Protein AF-A0A7J4G2F5-F1 (afdb_monomer_lite)

Structure (mmCIF, N/CA/C/O backbone):
data_AF-A0A7J4G2F5-F1
#
_entry.id   AF-A0A7J4G2F5-F1
#
loop_
_atom_site.group_PDB
_atom_site.id
_atom_site.type_symbol
_atom_site.label_atom_id
_atom_site.label_alt_id
_atom_site.label_comp_id
_atom_site.label_asym_id
_atom_site.label_entity_id
_atom_site.label_seq_id
_atom_site.pdbx_PDB_ins_code
_atom_site.Cartn_x
_atom_site.Cartn_y
_atom_site.Cartn_z
_atom_site.occupancy
_atom_site.B_iso_or_equiv
_atom_site.auth_seq_id
_atom_site.auth_comp_id
_atom_site.auth_asym_id
_atom_site.auth_atom_id
_atom_site.pdbx_PDB_model_num
ATOM 1 N N . MET A 1 1 ? 17.574 -10.421 -27.255 1.00 49.78 1 MET A N 1
ATOM 2 C CA . MET A 1 1 ? 17.612 -9.702 -25.955 1.00 49.78 1 MET A CA 1
ATOM 3 C C . MET A 1 1 ? 16.278 -9.603 -25.196 1.00 49.78 1 MET A C 1
ATOM 5 O O . MET A 1 1 ? 16.343 -9.458 -23.988 1.00 49.78 1 MET A O 1
ATOM 9 N N . ARG A 1 2 ? 15.084 -9.710 -25.810 1.00 53.75 2 ARG A N 1
ATOM 10 C CA . ARG A 1 2 ? 13.792 -9.455 -25.118 1.00 53.75 2 ARG A CA 1
ATOM 11 C C . ARG A 1 2 ? 13.276 -10.542 -24.148 1.00 53.75 2 ARG A C 1
ATOM 13 O O . ARG A 1 2 ? 12.425 -10.235 -23.326 1.00 53.75 2 ARG A O 1
ATOM 20 N N . LYS A 1 3 ? 13.765 -11.791 -24.206 1.00 49.97 3 LYS A N 1
ATOM 21 C CA . LYS A 1 3 ? 13.228 -12.896 -23.375 1.00 49.97 3 LYS A CA 1
ATOM 22 C C . LYS A 1 3 ? 13.707 -12.892 -21.909 1.00 49.97 3 LYS A C 1
ATOM 24 O O . LYS A 1 3 ? 12.935 -13.267 -21.039 1.00 49.97 3 LYS A O 1
ATOM 29 N N . LYS A 1 4 ? 14.911 -12.376 -21.618 1.00 53.66 4 LYS A N 1
ATOM 30 C CA . LYS A 1 4 ? 15.496 -12.361 -20.255 1.00 53.66 4 LYS A CA 1
ATOM 31 C C . LYS A 1 4 ? 14.815 -11.390 -19.277 1.00 53.66 4 LYS A C 1
ATOM 33 O O . LYS A 1 4 ? 15.004 -11.492 -18.073 1.00 53.66 4 LYS A O 1
ATOM 38 N N . SER A 1 5 ? 14.041 -10.427 -19.775 1.00 62.62 5 SER A N 1
ATOM 39 C CA . SER A 1 5 ? 13.499 -9.333 -18.961 1.00 62.62 5 SER A CA 1
ATOM 40 C C . SER A 1 5 ? 12.336 -9.773 -18.066 1.00 62.62 5 SER A C 1
ATOM 42 O O . SER A 1 5 ? 12.246 -9.340 -16.926 1.00 62.62 5 SER A O 1
ATOM 44 N N . ILE A 1 6 ? 11.462 -10.658 -18.554 1.00 70.75 6 ILE A N 1
ATOM 45 C CA . ILE A 1 6 ? 10.241 -11.075 -17.840 1.00 70.75 6 ILE A CA 1
ATOM 46 C C . ILE A 1 6 ? 10.523 -12.202 -16.834 1.00 70.75 6 ILE A C 1
ATOM 48 O O . ILE A 1 6 ? 9.782 -12.360 -15.867 1.00 70.75 6 ILE A O 1
ATOM 52 N N . GLU A 1 7 ? 11.626 -12.941 -16.996 1.00 79.38 7 GLU A N 1
ATOM 53 C CA . GLU A 1 7 ? 12.034 -14.020 -16.080 1.00 79.38 7 GLU A CA 1
ATOM 54 C C . GLU A 1 7 ? 12.129 -13.553 -14.623 1.00 79.38 7 GLU A C 1
ATOM 56 O O . GLU A 1 7 ? 11.828 -14.317 -13.708 1.00 79.38 7 GLU A O 1
ATOM 61 N N . ILE A 1 8 ? 12.472 -12.280 -14.389 1.00 83.06 8 ILE A N 1
ATOM 62 C CA . ILE A 1 8 ? 12.526 -11.721 -13.036 1.00 83.06 8 ILE A CA 1
ATOM 63 C C . ILE A 1 8 ? 11.162 -11.734 -12.335 1.00 83.06 8 ILE A C 1
ATOM 65 O O . ILE A 1 8 ? 11.113 -11.899 -11.116 1.00 83.06 8 ILE A O 1
ATOM 69 N N . LEU A 1 9 ? 10.061 -11.614 -13.089 1.00 80.75 9 LEU A N 1
ATOM 70 C CA . LEU A 1 9 ? 8.714 -11.694 -12.534 1.00 80.75 9 LEU A CA 1
ATOM 71 C C . LEU A 1 9 ? 8.436 -13.101 -12.015 1.00 80.75 9 LEU A C 1
ATOM 73 O O . LEU A 1 9 ? 7.860 -13.230 -10.951 1.00 80.75 9 LEU A O 1
ATOM 77 N N . TYR A 1 10 ? 8.921 -14.148 -12.677 1.00 81.44 10 TYR A N 1
ATOM 78 C CA . TYR A 1 10 ? 8.700 -15.535 -12.249 1.00 81.44 10 TYR A CA 1
ATOM 79 C C . TYR A 1 10 ? 9.803 -16.082 -11.333 1.00 81.44 10 TYR A C 1
ATOM 81 O O . TYR A 1 10 ? 9.717 -17.214 -10.853 1.00 81.44 10 TYR A O 1
ATOM 89 N N . ASN A 1 11 ? 10.829 -15.280 -11.040 1.00 86.00 11 ASN A N 1
ATOM 90 C CA . ASN A 1 11 ? 11.913 -15.675 -10.156 1.00 86.00 11 ASN A CA 1
ATOM 91 C C . ASN A 1 11 ? 11.418 -15.790 -8.702 1.00 86.00 11 ASN A C 1
ATOM 93 O O . ASN A 1 11 ? 11.082 -14.793 -8.054 1.00 86.00 11 ASN A O 1
ATOM 97 N N . LYS A 1 12 ? 11.405 -17.022 -8.179 1.00 81.75 12 LYS A N 1
ATOM 98 C CA . LYS A 1 12 ? 10.971 -17.338 -6.808 1.00 81.75 12 LYS A CA 1
ATOM 99 C C . LYS A 1 12 ? 11.864 -16.720 -5.726 1.00 81.75 12 LYS A C 1
ATOM 101 O O . LYS A 1 12 ? 11.378 -16.480 -4.628 1.00 81.75 12 LYS A O 1
ATOM 106 N N . ASN A 1 13 ? 13.121 -16.403 -6.038 1.00 87.69 13 ASN A N 1
ATOM 107 C CA . ASN A 1 13 ? 14.059 -15.792 -5.090 1.00 87.69 13 ASN A CA 1
ATOM 108 C C . ASN A 1 13 ? 13.867 -14.273 -4.950 1.00 87.69 13 ASN A C 1
ATOM 110 O O . ASN A 1 13 ? 14.551 -13.646 -4.147 1.00 87.69 13 ASN A O 1
ATOM 114 N N . LYS A 1 14 ? 12.981 -13.663 -5.747 1.00 90.19 14 LYS A N 1
ATOM 115 C CA . LYS A 1 14 ? 12.690 -12.228 -5.695 1.00 90.19 14 LYS A CA 1
ATOM 116 C C . LYS A 1 14 ? 11.409 -11.963 -4.925 1.00 90.19 14 LYS A C 1
ATOM 118 O O . LYS A 1 14 ? 10.379 -12.574 -5.198 1.00 90.19 14 LYS A O 1
ATOM 123 N N . SER A 1 15 ? 11.444 -11.005 -4.011 1.00 93.88 15 SER A N 1
ATOM 124 C CA . SER A 1 15 ? 10.253 -10.523 -3.309 1.00 93.88 15 SER A CA 1
ATOM 125 C C . SER A 1 15 ? 9.307 -9.761 -4.246 1.00 93.88 15 SER A C 1
ATOM 127 O O . SER A 1 15 ? 9.719 -9.237 -5.283 1.00 93.88 15 SER A O 1
ATOM 129 N N . ASP 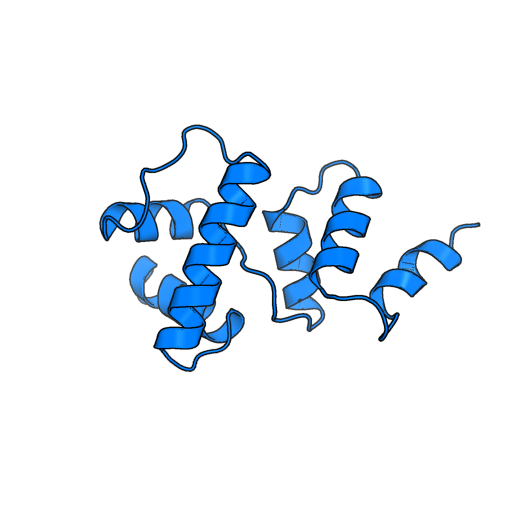A 1 16 ? 8.031 -9.652 -3.875 1.00 94.19 16 ASP A N 1
ATOM 130 C CA . ASP A 1 16 ? 7.042 -8.852 -4.619 1.00 94.19 16 ASP A CA 1
ATOM 131 C C . ASP A 1 16 ? 7.489 -7.384 -4.738 1.00 94.19 16 ASP A C 1
ATOM 133 O O . ASP A 1 16 ? 7.267 -6.735 -5.759 1.00 94.19 16 ASP A O 1
ATOM 137 N N . ILE A 1 17 ? 8.189 -6.881 -3.715 1.00 94.94 17 ILE A N 1
ATOM 138 C CA . ILE A 1 17 ? 8.773 -5.536 -3.693 1.00 94.94 17 ILE A CA 1
ATOM 139 C C . ILE A 1 17 ? 9.837 -5.403 -4.785 1.00 94.94 17 ILE A C 1
ATOM 141 O O . ILE A 1 17 ? 9.775 -4.469 -5.578 1.00 94.94 17 ILE A O 1
ATOM 145 N N . GLU A 1 18 ? 10.783 -6.341 -4.872 1.00 95.19 18 GLU A N 1
ATOM 146 C CA . GLU A 1 18 ? 11.821 -6.311 -5.912 1.00 95.19 18 GLU A CA 1
ATOM 147 C C . GLU A 1 18 ? 11.226 -6.403 -7.321 1.00 95.19 18 GLU A C 1
ATOM 149 O O . GLU A 1 18 ? 11.677 -5.696 -8.224 1.00 95.19 18 GLU A O 1
ATOM 154 N N . LYS A 1 19 ? 10.184 -7.223 -7.508 1.00 95.19 19 LYS A N 1
ATOM 155 C CA . LYS A 1 19 ? 9.455 -7.302 -8.782 1.00 95.19 19 LYS A CA 1
ATOM 156 C C . LYS A 1 19 ? 8.806 -5.960 -9.135 1.00 95.19 19 LYS A C 1
ATOM 158 O O . LYS A 1 19 ? 8.911 -5.520 -10.279 1.00 95.19 19 LYS A O 1
ATOM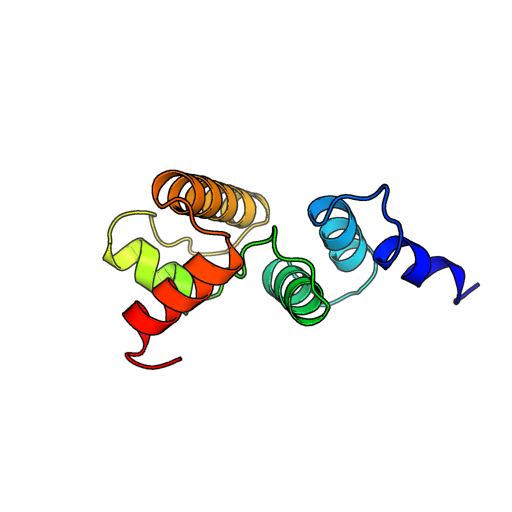 163 N N . ARG A 1 20 ? 8.194 -5.273 -8.160 1.00 96.19 20 ARG A N 1
ATOM 164 C CA . ARG A 1 20 ? 7.599 -3.940 -8.354 1.00 96.19 20 ARG A CA 1
ATOM 165 C C . ARG A 1 20 ? 8.643 -2.900 -8.741 1.00 96.19 20 ARG A C 1
ATOM 167 O O . ARG A 1 20 ? 8.439 -2.172 -9.708 1.00 96.19 20 ARG A O 1
ATOM 174 N N . GLU A 1 21 ? 9.758 -2.836 -8.015 1.00 96.00 21 GLU A N 1
ATOM 175 C CA . GLU A 1 21 ? 10.839 -1.891 -8.325 1.00 96.00 21 GLU A CA 1
ATOM 176 C C . GLU A 1 21 ? 11.404 -2.138 -9.729 1.00 96.00 21 GLU A C 1
ATOM 178 O O . GLU A 1 21 ? 11.703 -1.189 -10.455 1.00 96.00 21 GLU A O 1
ATOM 183 N N . TRP A 1 22 ? 11.501 -3.404 -10.149 1.00 95.25 22 TRP A N 1
ATOM 184 C CA . TRP A 1 22 ? 11.909 -3.731 -11.509 1.00 95.25 22 TRP A CA 1
ATOM 185 C C . TRP A 1 22 ? 10.914 -3.209 -12.554 1.00 95.25 22 TRP A C 1
ATOM 187 O O . TRP A 1 22 ? 11.350 -2.588 -13.524 1.00 95.25 22 TRP A O 1
ATOM 197 N N . ILE A 1 23 ? 9.604 -3.400 -12.353 1.00 94.56 23 ILE A N 1
ATOM 198 C CA . ILE A 1 23 ? 8.566 -2.890 -13.268 1.00 94.56 23 ILE A CA 1
ATOM 199 C C . ILE A 1 23 ? 8.692 -1.374 -13.430 1.00 94.56 23 ILE A C 1
ATOM 201 O O . ILE A 1 23 ? 8.820 -0.893 -14.553 1.00 94.56 23 ILE A O 1
ATOM 205 N N . ILE A 1 24 ? 8.731 -0.638 -12.317 1.00 95.19 24 ILE A N 1
ATOM 206 C CA . ILE A 1 24 ? 8.792 0.832 -12.313 1.00 95.19 24 ILE A CA 1
ATOM 207 C C . ILE A 1 24 ? 10.058 1.333 -13.018 1.00 95.19 24 ILE A C 1
ATOM 209 O O . ILE A 1 24 ? 10.022 2.313 -13.758 1.00 95.19 24 ILE A O 1
ATOM 213 N N . LYS A 1 25 ? 11.193 0.651 -12.818 1.00 94.75 25 LYS A N 1
ATOM 214 C CA . LYS A 1 25 ? 12.466 1.032 -13.438 1.00 94.75 25 LYS A CA 1
ATOM 215 C C . LYS A 1 25 ? 12.498 0.778 -14.950 1.00 94.75 25 LYS A C 1
ATOM 217 O O . LYS A 1 25 ? 13.181 1.509 -15.663 1.00 94.75 25 LYS A O 1
ATOM 222 N N . ASN A 1 26 ? 11.827 -0.268 -15.435 1.00 94.00 26 ASN A N 1
ATOM 223 C CA . ASN A 1 26 ? 11.987 -0.746 -16.814 1.00 94.00 26 ASN A CA 1
ATOM 224 C C . ASN A 1 26 ? 10.809 -0.405 -17.737 1.00 94.00 26 ASN A C 1
ATOM 226 O O . ASN A 1 26 ? 10.988 -0.400 -18.954 1.00 94.00 26 ASN A O 1
ATOM 230 N N . ILE A 1 27 ? 9.625 -0.116 -17.194 1.00 93.12 27 ILE A N 1
ATOM 231 C CA . ILE A 1 27 ? 8.422 0.173 -17.978 1.00 93.12 27 ILE A CA 1
ATOM 232 C C . ILE A 1 27 ? 8.017 1.629 -17.746 1.00 93.12 27 ILE A C 1
ATOM 234 O O . ILE A 1 27 ? 7.451 1.989 -16.714 1.00 93.12 27 ILE A O 1
ATOM 238 N N . LYS A 1 28 ? 8.318 2.479 -18.734 1.00 91.19 28 LYS A N 1
ATOM 239 C CA . LYS A 1 28 ? 7.969 3.905 -18.698 1.00 91.19 28 LYS A CA 1
ATOM 240 C C . LYS A 1 28 ? 6.453 4.081 -18.577 1.00 91.19 28 LYS A C 1
ATOM 242 O O . LYS A 1 28 ? 5.696 3.396 -19.257 1.00 91.19 28 LYS A O 1
ATOM 247 N N . GLY A 1 29 ? 6.034 5.027 -17.739 1.00 90.94 29 GLY A N 1
ATOM 248 C CA . GLY A 1 29 ? 4.621 5.348 -17.517 1.00 90.94 29 GLY A CA 1
ATOM 249 C C . GLY A 1 29 ? 3.929 4.523 -16.426 1.00 90.94 29 GLY A C 1
ATOM 250 O O . GLY A 1 29 ? 2.793 4.840 -16.094 1.00 90.94 29 GLY A O 1
ATOM 251 N N . LEU A 1 30 ? 4.589 3.520 -15.829 1.00 93.38 30 LEU A N 1
ATOM 252 C CA . LEU A 1 30 ? 4.045 2.791 -14.677 1.00 93.38 30 LEU A CA 1
ATOM 253 C C . LEU A 1 30 ? 4.590 3.340 -13.357 1.00 93.38 30 LEU A C 1
ATOM 255 O O . LEU A 1 30 ? 5.799 3.350 -13.119 1.00 93.38 30 LEU A O 1
ATOM 259 N N . GLY A 1 31 ? 3.680 3.765 -12.482 1.00 95.38 31 GLY A N 1
ATOM 260 C CA . GLY A 1 31 ? 3.980 4.153 -11.112 1.00 95.38 31 GLY A CA 1
ATOM 261 C C . GLY A 1 31 ? 3.828 2.994 -10.127 1.00 95.38 31 GLY A C 1
ATOM 262 O O . GLY A 1 31 ? 3.613 1.834 -10.488 1.00 95.38 31 GLY A O 1
ATOM 263 N N . TYR A 1 32 ? 3.925 3.319 -8.837 1.00 96.69 32 TYR A N 1
ATOM 264 C CA . TYR A 1 32 ? 3.772 2.339 -7.760 1.00 96.69 32 TYR A CA 1
ATOM 265 C C . TYR A 1 32 ? 2.390 1.692 -7.735 1.00 96.69 32 TYR A C 1
ATOM 267 O O . TYR A 1 32 ? 2.305 0.483 -7.513 1.00 96.69 32 TYR A O 1
ATOM 275 N N . LYS A 1 33 ? 1.327 2.465 -7.985 1.00 95.75 33 LYS A N 1
ATOM 276 C CA . LYS A 1 33 ? -0.049 1.960 -8.006 1.00 95.75 33 LYS A CA 1
ATOM 277 C C . LYS A 1 33 ? -0.225 0.941 -9.122 1.00 95.75 33 LYS A C 1
ATOM 279 O O . LYS A 1 33 ? -0.631 -0.187 -8.865 1.00 95.75 33 LYS A O 1
ATOM 284 N N . GLU A 1 34 ? 0.133 1.317 -10.347 1.00 96.50 34 GLU A N 1
ATOM 285 C CA . GLU A 1 34 ? -0.061 0.492 -11.537 1.00 96.50 34 GLU A CA 1
ATOM 286 C C . GLU A 1 34 ? 0.801 -0.774 -11.474 1.00 96.50 34 GLU A C 1
ATOM 288 O O . GLU A 1 34 ? 0.308 -1.865 -11.751 1.00 96.50 34 GLU A O 1
ATOM 293 N N . ALA A 1 35 ? 2.056 -0.659 -11.025 1.00 96.38 35 ALA A N 1
ATOM 294 C CA . ALA A 1 35 ? 2.936 -1.810 -10.847 1.00 96.38 35 ALA A CA 1
ATOM 295 C C . ALA A 1 35 ? 2.438 -2.765 -9.746 1.00 96.38 35 ALA A C 1
ATOM 297 O O . ALA A 1 35 ? 2.469 -3.982 -9.931 1.00 96.38 35 ALA A O 1
ATOM 298 N N . SER A 1 36 ? 1.949 -2.234 -8.618 1.00 95.75 36 SER A N 1
ATOM 299 C CA . SER A 1 36 ? 1.366 -3.054 -7.543 1.00 95.75 36 SER A CA 1
ATOM 300 C C . SER A 1 36 ? 0.080 -3.737 -8.003 1.00 95.75 36 SER A C 1
ATOM 302 O O . SER A 1 36 ? -0.104 -4.925 -7.751 1.00 95.75 36 SER A O 1
ATOM 304 N N . HIS A 1 37 ? -0.778 -3.011 -8.723 1.00 94.31 37 HIS A N 1
ATOM 305 C CA . HIS A 1 37 ? -2.033 -3.535 -9.249 1.00 94.31 37 HIS A CA 1
ATOM 306 C C . HIS A 1 37 ? -1.793 -4.655 -10.266 1.00 94.31 37 HIS A C 1
ATOM 308 O O . HIS A 1 37 ? -2.379 -5.730 -10.148 1.00 94.31 37 HIS A O 1
ATOM 314 N N . PHE A 1 38 ? -0.866 -4.453 -11.205 1.00 94.50 38 PHE A N 1
ATOM 315 C CA . PHE A 1 38 ? -0.461 -5.485 -12.156 1.00 94.50 38 PHE A CA 1
ATOM 316 C C . PHE A 1 38 ? 0.025 -6.754 -11.445 1.00 94.50 38 PHE A C 1
ATOM 318 O O . PHE A 1 38 ? -0.464 -7.847 -11.727 1.00 94.50 38 PHE A O 1
ATOM 325 N N . LEU A 1 39 ? 0.943 -6.609 -10.482 1.00 93.56 39 LEU A N 1
ATOM 326 C CA . LEU A 1 39 ? 1.479 -7.735 -9.717 1.00 93.56 39 LEU A CA 1
ATOM 327 C C . LEU A 1 39 ? 0.385 -8.471 -8.930 1.00 93.56 39 LEU A C 1
ATOM 329 O O . LEU A 1 39 ? 0.378 -9.703 -8.914 1.00 93.56 39 LEU A O 1
ATOM 333 N N . ARG A 1 40 ? -0.579 -7.746 -8.346 1.00 90.75 40 ARG A N 1
ATOM 334 C CA . ARG A 1 40 ? -1.738 -8.343 -7.666 1.00 90.75 40 ARG A CA 1
ATOM 335 C C . ARG A 1 40 ? -2.554 -9.202 -8.620 1.00 90.75 40 ARG A C 1
ATOM 337 O O . ARG A 1 40 ? -2.868 -10.341 -8.279 1.00 90.75 40 ARG A O 1
ATOM 344 N N . ASN A 1 41 ? -2.848 -8.688 -9.812 1.00 90.62 41 ASN A N 1
ATOM 345 C CA . ASN A 1 41 ? -3.690 -9.372 -10.797 1.00 90.62 41 ASN A CA 1
ATOM 346 C C . ASN A 1 41 ? -3.056 -10.669 -11.322 1.00 90.62 41 ASN A C 1
ATOM 348 O O . ASN A 1 41 ? -3.782 -11.587 -11.688 1.00 90.62 41 ASN A O 1
ATOM 352 N N . ILE A 1 42 ? -1.725 -10.788 -11.283 1.00 91.00 42 ILE A N 1
ATOM 353 C CA . ILE A 1 42 ? -1.007 -12.025 -11.637 1.00 91.00 42 ILE A CA 1
ATOM 354 C C . ILE A 1 42 ? -0.614 -12.888 -10.422 1.00 91.00 42 ILE A C 1
ATOM 356 O O . ILE A 1 42 ? 0.126 -13.857 -10.571 1.00 91.00 42 ILE A O 1
ATOM 360 N N . GLY A 1 43 ? -1.109 -12.567 -9.219 1.00 88.12 43 GLY A N 1
ATOM 361 C CA . GLY A 1 43 ? -1.039 -13.445 -8.043 1.00 88.12 43 GLY A CA 1
ATOM 362 C C . GLY A 1 43 ? -0.101 -13.018 -6.906 1.00 88.12 43 GLY A C 1
ATOM 363 O O . GLY A 1 43 ? -0.045 -13.718 -5.893 1.00 88.12 43 GLY A O 1
ATOM 364 N N . TYR A 1 44 ? 0.593 -11.880 -7.002 1.00 90.50 44 TYR A N 1
ATOM 365 C CA . TYR A 1 44 ? 1.467 -11.363 -5.936 1.00 90.50 44 TYR A CA 1
ATOM 366 C C . TYR A 1 44 ? 0.683 -10.494 -4.944 1.00 90.50 44 TYR A C 1
ATOM 368 O O . TYR A 1 44 ? 0.243 -9.395 -5.269 1.00 90.50 44 TYR A O 1
ATOM 376 N N . LYS A 1 45 ? 0.487 -10.982 -3.715 1.00 87.75 45 LYS A N 1
ATOM 377 C CA . LYS A 1 45 ? -0.491 -10.416 -2.759 1.00 87.75 45 LYS A CA 1
ATOM 378 C C . LYS A 1 45 ? 0.120 -9.565 -1.637 1.00 87.75 45 LYS A C 1
ATOM 380 O O . LYS A 1 45 ? -0.615 -9.144 -0.745 1.00 87.75 45 LYS A O 1
ATOM 385 N N . ASN A 1 46 ? 1.434 -9.316 -1.648 1.00 89.94 46 ASN A N 1
ATOM 386 C CA . ASN A 1 46 ? 2.130 -8.613 -0.555 1.00 89.94 46 ASN A CA 1
ATOM 387 C C . ASN A 1 46 ? 2.340 -7.107 -0.797 1.00 89.94 46 ASN A C 1
ATOM 389 O O . ASN A 1 46 ? 3.132 -6.470 -0.094 1.00 89.94 46 ASN A O 1
ATOM 393 N N . LEU A 1 47 ? 1.649 -6.536 -1.783 1.00 94.25 47 LEU A N 1
ATOM 394 C CA . LEU A 1 47 ? 1.734 -5.126 -2.164 1.00 94.25 47 LEU A CA 1
ATOM 395 C C . LEU A 1 47 ? 0.379 -4.451 -1.962 1.00 94.25 47 LEU A C 1
ATOM 397 O O . LEU A 1 47 ? -0.654 -5.056 -2.241 1.00 94.25 47 LEU A O 1
ATOM 401 N N . ALA A 1 48 ? 0.391 -3.210 -1.481 1.00 94.88 48 ALA A N 1
ATOM 402 C CA . ALA A 1 48 ? -0.815 -2.397 -1.395 1.00 94.88 48 ALA A CA 1
ATOM 403 C C . ALA A 1 48 ? -1.059 -1.680 -2.728 1.00 94.88 48 ALA A C 1
ATOM 405 O O . ALA A 1 48 ? -0.111 -1.204 -3.365 1.00 94.88 48 ALA A O 1
ATOM 406 N N . ILE A 1 49 ? -2.326 -1.564 -3.119 1.00 94.50 49 ILE A N 1
ATOM 407 C CA . ILE A 1 49 ? -2.766 -0.723 -4.231 1.00 94.50 49 ILE A CA 1
ATOM 408 C C . ILE A 1 49 ? -3.312 0.557 -3.599 1.00 94.50 49 ILE A C 1
ATOM 410 O O . ILE A 1 49 ? -4.323 0.527 -2.914 1.00 94.50 49 ILE A O 1
ATOM 414 N N . ILE A 1 50 ? -2.590 1.666 -3.749 1.00 95.75 50 ILE A N 1
ATOM 415 C CA . ILE A 1 50 ? -2.953 2.939 -3.115 1.00 95.75 50 ILE A CA 1
ATOM 416 C C . ILE A 1 50 ? -3.387 3.898 -4.217 1.00 95.75 50 ILE A C 1
ATOM 418 O O . ILE A 1 50 ? -2.550 4.441 -4.944 1.00 95.75 50 ILE A O 1
ATOM 422 N N . ASP A 1 51 ? -4.695 4.062 -4.361 1.00 93.25 51 ASP A N 1
ATOM 423 C CA . ASP A 1 51 ? -5.335 5.008 -5.269 1.00 93.25 51 ASP A CA 1
ATOM 424 C C . ASP A 1 51 ? -5.981 6.171 -4.495 1.00 93.25 51 ASP A C 1
ATOM 426 O O . ASP A 1 51 ? -5.778 6.322 -3.289 1.00 93.25 51 ASP A O 1
ATOM 430 N N . PHE A 1 52 ? -6.725 7.036 -5.188 1.00 91.56 52 PHE A N 1
ATOM 431 C CA . PHE A 1 52 ? -7.346 8.193 -4.544 1.00 91.56 52 PHE A CA 1
ATOM 432 C C . PHE A 1 52 ? -8.459 7.803 -3.561 1.00 91.56 52 PHE A C 1
ATOM 434 O O . PHE A 1 52 ? -8.574 8.460 -2.533 1.00 91.56 52 PHE A O 1
ATOM 441 N N . HIS A 1 53 ? -9.198 6.719 -3.819 1.00 91.75 53 HIS A N 1
ATOM 442 C CA . HIS A 1 53 ? -10.233 6.196 -2.925 1.00 91.75 53 HIS A CA 1
ATOM 443 C C . HIS A 1 53 ? -9.639 5.718 -1.602 1.00 91.75 53 HIS A C 1
ATOM 445 O O . HIS A 1 53 ? -10.089 6.121 -0.533 1.00 91.75 53 HIS A O 1
ATOM 451 N N . ILE A 1 54 ? -8.559 4.933 -1.657 1.00 94.00 54 ILE A N 1
ATOM 452 C CA . ILE A 1 54 ? -7.845 4.498 -0.453 1.00 94.00 54 ILE A CA 1
ATOM 453 C C . ILE A 1 54 ? -7.275 5.703 0.301 1.00 94.00 54 ILE A C 1
ATOM 455 O O . ILE A 1 54 ? -7.359 5.751 1.527 1.00 94.00 54 ILE A O 1
ATOM 459 N N . LEU A 1 55 ? -6.717 6.699 -0.396 1.00 95.19 55 LEU A N 1
ATOM 460 C CA . LEU A 1 55 ? -6.230 7.919 0.256 1.00 95.19 55 LEU A CA 1
ATOM 461 C C . LEU A 1 55 ? -7.357 8.699 0.944 1.00 95.19 55 LEU A C 1
ATOM 463 O O . LEU A 1 55 ? -7.170 9.152 2.074 1.00 95.19 55 LEU A O 1
ATOM 467 N N . ASP A 1 56 ? -8.507 8.844 0.286 1.00 94.06 56 ASP A N 1
ATOM 468 C CA . ASP A 1 56 ? -9.676 9.528 0.836 1.00 94.06 56 ASP A CA 1
ATOM 469 C C . ASP A 1 56 ? -10.242 8.797 2.047 1.00 94.06 56 ASP A C 1
ATOM 471 O O . ASP A 1 56 ? -10.448 9.416 3.091 1.00 94.06 56 ASP A O 1
ATOM 475 N N . LEU A 1 57 ? -10.396 7.478 1.956 1.00 95.31 57 LEU A N 1
ATOM 476 C CA . LEU A 1 57 ? -10.844 6.639 3.058 1.00 95.31 57 LEU A CA 1
ATOM 477 C C . LEU A 1 57 ? -9.898 6.751 4.262 1.00 95.31 57 LEU A C 1
ATOM 479 O O . LEU A 1 57 ? -10.3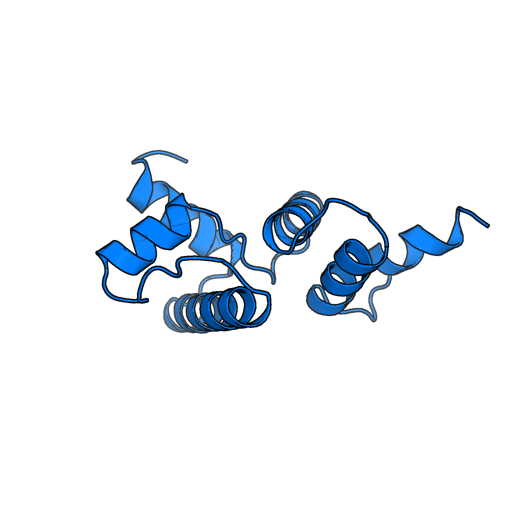31 7.048 5.374 1.00 95.31 57 LEU A O 1
ATOM 483 N N . LEU A 1 58 ? -8.590 6.569 4.058 1.00 95.81 58 LEU A N 1
ATOM 484 C CA . LEU A 1 58 ? -7.611 6.654 5.147 1.00 95.81 58 LEU A CA 1
ATOM 485 C C . LEU A 1 58 ? -7.574 8.053 5.780 1.00 95.81 58 LEU A C 1
ATOM 487 O O . LEU A 1 58 ? -7.416 8.161 6.997 1.00 95.81 58 LEU A O 1
ATOM 491 N N . SER A 1 59 ? -7.735 9.112 4.982 1.00 95.94 59 SER A N 1
ATOM 492 C CA . SER A 1 59 ? -7.815 10.483 5.491 1.00 95.94 59 SER A CA 1
ATOM 493 C C . SER A 1 59 ? -9.106 10.730 6.274 1.00 95.94 59 SER A C 1
ATOM 495 O O . SER A 1 59 ? -9.059 11.393 7.306 1.00 95.94 59 SER A O 1
ATOM 497 N N . ARG A 1 60 ? -10.243 10.185 5.821 1.00 95.69 60 ARG A N 1
ATOM 498 C CA . ARG A 1 60 ? -11.561 10.302 6.471 1.00 95.69 60 ARG A CA 1
ATOM 499 C C . ARG A 1 60 ? -11.590 9.654 7.855 1.00 95.69 60 ARG A C 1
ATOM 501 O O . ARG A 1 60 ? -12.277 10.141 8.743 1.00 95.69 60 ARG A O 1
ATOM 508 N N . TYR A 1 61 ? -10.823 8.580 8.040 1.00 95.25 61 TYR A N 1
ATOM 509 C CA . TYR A 1 61 ? -10.625 7.916 9.334 1.00 95.25 61 TYR A CA 1
ATOM 510 C C . TYR A 1 61 ? -9.420 8.459 10.126 1.00 95.25 61 TYR A C 1
ATOM 512 O O . TYR A 1 61 ? -8.986 7.830 11.092 1.00 95.25 61 TYR A O 1
ATOM 520 N N . ASN A 1 62 ? -8.856 9.603 9.724 1.00 95.88 62 ASN A N 1
ATOM 521 C CA . ASN A 1 62 ? -7.726 10.271 10.377 1.00 95.88 62 ASN A CA 1
ATOM 522 C C . ASN A 1 62 ? -6.476 9.377 10.535 1.00 95.88 62 ASN A C 1
ATOM 524 O O . ASN A 1 62 ? -5.682 9.552 11.460 1.00 95.88 62 ASN A O 1
ATOM 528 N N . LEU A 1 63 ? -6.283 8.409 9.633 1.00 95.88 63 LEU A N 1
ATOM 529 C CA . LEU A 1 63 ? -5.125 7.509 9.649 1.00 95.88 63 LEU A CA 1
ATOM 530 C C . LEU A 1 63 ? -3.904 8.121 8.955 1.00 95.88 63 LEU A C 1
ATOM 532 O O . LEU A 1 63 ? -2.769 7.746 9.258 1.00 95.88 63 LEU A O 1
ATOM 536 N N . ILE A 1 64 ? -4.137 9.040 8.017 1.00 96.25 64 ILE A N 1
ATOM 537 C CA . ILE A 1 64 ? -3.110 9.806 7.308 1.00 96.25 64 ILE A CA 1
ATOM 538 C C . ILE A 1 64 ? -3.572 11.250 7.115 1.00 96.25 64 ILE A C 1
ATOM 540 O O . ILE A 1 64 ? -4.767 11.524 7.054 1.00 96.25 64 ILE A O 1
ATOM 544 N N . GLU A 1 65 ? -2.618 12.157 6.930 1.00 95.12 65 GLU A N 1
ATOM 545 C CA . GLU A 1 65 ? -2.876 13.439 6.277 1.00 95.12 65 GLU A CA 1
ATOM 546 C C . GLU A 1 65 ? -2.830 13.221 4.757 1.00 95.12 65 GLU A C 1
ATOM 548 O O . GLU A 1 65 ? -1.857 12.648 4.253 1.00 95.12 65 GLU A O 1
ATOM 553 N N . LYS A 1 66 ? -3.877 13.629 4.023 1.00 93.69 66 LYS A N 1
ATOM 554 C CA . LYS A 1 66 ? -3.962 13.395 2.574 1.00 93.69 66 LYS A CA 1
ATOM 555 C C . LYS A 1 66 ? -2.816 14.121 1.849 1.00 93.69 66 LYS A C 1
ATOM 557 O O . LYS A 1 66 ? -2.773 15.354 1.857 1.00 93.69 66 LYS A O 1
ATOM 562 N N . PRO A 1 67 ? -1.891 13.399 1.190 1.00 92.12 67 PRO A N 1
ATOM 563 C CA . PRO A 1 67 ? -0.764 14.037 0.528 1.00 92.12 67 PRO A CA 1
ATOM 564 C C . PRO A 1 67 ? -1.223 14.762 -0.743 1.00 92.12 67 PRO A C 1
ATOM 566 O O . PRO A 1 67 ? -2.010 14.227 -1.523 1.00 92.12 67 PRO A O 1
ATOM 569 N N . LYS A 1 68 ? -0.667 15.955 -1.004 1.00 90.50 68 LYS A N 1
ATOM 570 C CA . LYS A 1 68 ? -0.893 16.687 -2.269 1.00 90.50 68 LYS A CA 1
ATOM 571 C C . LYS A 1 68 ? -0.363 15.923 -3.486 1.00 90.50 68 LYS A C 1
ATOM 573 O O . LYS A 1 68 ? -0.946 15.990 -4.561 1.00 90.50 68 LYS A O 1
ATOM 578 N N . THR A 1 69 ? 0.748 15.206 -3.318 1.00 90.81 69 THR A N 1
ATOM 579 C CA . THR A 1 69 ? 1.349 14.345 -4.341 1.00 90.81 69 THR A CA 1
ATOM 580 C C . THR A 1 69 ? 1.807 13.029 -3.725 1.00 90.81 69 THR A C 1
ATOM 582 O O . THR A 1 69 ? 2.389 12.991 -2.639 1.00 90.81 69 THR A O 1
ATOM 585 N N . LEU A 1 70 ? 1.570 11.924 -4.431 1.00 93.62 70 LEU A N 1
ATOM 586 C CA . LEU A 1 70 ? 1.924 10.592 -3.947 1.00 93.62 70 LEU A CA 1
ATOM 587 C C . LEU A 1 70 ? 3.356 10.226 -4.363 1.00 93.62 70 LEU A C 1
ATOM 589 O O . LEU A 1 70 ? 3.587 9.485 -5.318 1.00 93.62 70 LEU A O 1
ATOM 593 N N . SER A 1 71 ? 4.338 10.787 -3.653 1.00 94.88 71 SER A N 1
ATOM 594 C CA . SER A 1 71 ? 5.753 10.446 -3.858 1.00 94.88 71 SER A CA 1
ATOM 595 C C . SER A 1 71 ? 6.045 8.981 -3.499 1.00 94.88 71 SER A C 1
ATOM 597 O O . SER A 1 71 ? 5.321 8.372 -2.711 1.00 94.88 71 SER A O 1
ATOM 599 N N . LYS A 1 72 ? 7.163 8.420 -3.990 1.00 95.00 72 LYS A N 1
ATOM 600 C CA . LYS A 1 72 ? 7.647 7.081 -3.582 1.00 95.00 72 LYS A CA 1
ATOM 601 C C . LYS A 1 72 ? 7.694 6.929 -2.057 1.00 95.00 72 LYS A C 1
ATOM 603 O O . LYS A 1 72 ? 7.287 5.900 -1.523 1.00 95.00 72 LYS A O 1
ATOM 608 N N . LYS A 1 73 ? 8.188 7.954 -1.357 1.00 95.62 73 LYS A N 1
ATOM 609 C CA . LYS A 1 73 ? 8.315 7.948 0.105 1.00 95.62 73 LYS A CA 1
ATOM 610 C C . LYS A 1 73 ? 6.946 7.862 0.781 1.00 95.62 73 LYS A C 1
ATOM 612 O O . LYS A 1 73 ? 6.764 7.010 1.648 1.00 95.62 73 LYS A O 1
ATOM 617 N N . GLU A 1 74 ? 5.989 8.686 0.355 1.00 96.50 74 GLU A N 1
ATOM 618 C CA . GLU A 1 74 ? 4.635 8.654 0.920 1.00 96.50 74 GLU A CA 1
ATOM 619 C C . GLU A 1 74 ? 3.899 7.360 0.561 1.00 96.50 74 GLU A C 1
ATOM 621 O O . GLU A 1 74 ? 3.297 6.753 1.443 1.00 96.50 74 GLU A O 1
ATOM 626 N N . TYR A 1 75 ? 4.038 6.853 -0.669 1.00 97.38 75 TYR A N 1
ATOM 627 C CA . TYR A 1 75 ? 3.461 5.563 -1.061 1.00 97.38 75 TYR A CA 1
ATOM 628 C C . TYR A 1 75 ? 3.935 4.436 -0.133 1.00 97.38 75 TYR A C 1
ATOM 630 O O . TYR A 1 75 ? 3.128 3.684 0.407 1.00 97.38 75 TYR A O 1
ATOM 638 N N . LEU A 1 76 ? 5.248 4.327 0.096 1.00 97.00 76 LEU A N 1
ATOM 639 C CA . LEU A 1 76 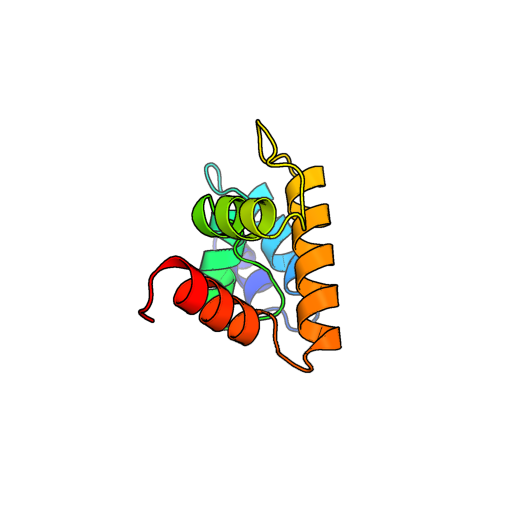? 5.816 3.279 0.949 1.00 97.00 76 LEU A CA 1
ATOM 640 C C . LEU A 1 76 ? 5.440 3.451 2.428 1.00 97.00 76 LEU A C 1
ATOM 642 O O . LEU A 1 76 ? 5.241 2.458 3.130 1.00 97.00 76 LEU A O 1
ATOM 646 N N . LYS A 1 77 ? 5.313 4.694 2.905 1.00 97.50 77 LYS A N 1
ATOM 647 C CA . LYS A 1 77 ? 4.843 5.000 4.262 1.00 97.50 77 LYS A CA 1
ATOM 648 C C . LYS A 1 77 ? 3.402 4.528 4.466 1.00 97.50 77 LYS A C 1
ATOM 650 O O . LYS A 1 77 ? 3.129 3.835 5.447 1.00 97.50 77 LYS A O 1
ATOM 655 N N . ILE A 1 78 ? 2.512 4.848 3.528 1.00 97.56 78 ILE A N 1
ATOM 656 C CA . ILE A 1 78 ? 1.101 4.443 3.567 1.00 97.56 78 ILE A CA 1
ATOM 657 C C . ILE A 1 78 ? 0.976 2.923 3.379 1.00 97.56 78 ILE A C 1
ATOM 659 O O . ILE A 1 78 ? 0.247 2.269 4.121 1.00 97.56 78 ILE A O 1
ATOM 663 N N . GLU A 1 79 ? 1.758 2.312 2.485 1.00 97.38 79 GLU A N 1
ATOM 664 C CA . GLU A 1 79 ? 1.793 0.851 2.342 1.00 97.38 79 GLU A CA 1
ATOM 665 C C . GLU A 1 79 ? 2.213 0.165 3.650 1.00 97.38 79 GLU A C 1
ATOM 667 O O . GLU A 1 79 ? 1.639 -0.852 4.040 1.00 97.38 79 GLU A O 1
ATOM 672 N N . ASN A 1 80 ? 3.202 0.711 4.360 1.00 97.31 80 ASN A N 1
ATOM 673 C CA . ASN A 1 80 ? 3.627 0.165 5.645 1.00 97.31 80 ASN A CA 1
ATOM 674 C C . ASN A 1 80 ? 2.537 0.305 6.722 1.00 97.31 80 ASN A C 1
ATOM 676 O O . ASN A 1 80 ? 2.364 -0.601 7.540 1.00 97.31 80 ASN A O 1
ATOM 680 N N . LEU A 1 81 ? 1.783 1.408 6.717 1.00 97.56 81 LEU A N 1
ATOM 681 C CA . LEU A 1 81 ? 0.605 1.577 7.570 1.00 97.56 81 LEU A CA 1
ATOM 682 C C . LEU A 1 81 ? -0.442 0.488 7.282 1.00 97.56 81 LEU A C 1
ATOM 684 O O . LEU A 1 81 ? -0.869 -0.203 8.207 1.00 97.56 81 LEU A O 1
ATOM 688 N N . LEU A 1 82 ? -0.774 0.262 6.009 1.00 96.94 82 LEU A N 1
ATOM 689 C CA . LEU A 1 82 ? -1.707 -0.788 5.589 1.00 96.94 82 LEU A CA 1
ATOM 690 C C . LEU A 1 82 ? -1.210 -2.192 5.968 1.00 96.94 82 LEU A C 1
ATOM 692 O O . LEU A 1 82 ? -1.982 -3.000 6.478 1.00 96.94 82 LEU A O 1
ATOM 696 N N . LYS A 1 83 ? 0.092 -2.480 5.825 1.00 95.81 83 LYS A N 1
ATOM 697 C CA . LYS A 1 83 ? 0.702 -3.746 6.285 1.00 95.81 83 LYS A CA 1
ATOM 698 C C . LYS A 1 83 ? 0.547 -3.948 7.792 1.00 95.81 83 LYS A C 1
ATOM 700 O O . LYS A 1 83 ? 0.252 -5.056 8.245 1.00 95.81 83 LYS A O 1
ATOM 705 N N . LYS A 1 84 ? 0.746 -2.893 8.589 1.00 96.69 84 LYS A N 1
ATOM 706 C CA . LYS A 1 84 ? 0.537 -2.941 10.044 1.00 96.69 84 LYS A CA 1
ATOM 707 C C . LYS A 1 84 ? -0.932 -3.197 10.382 1.00 96.69 84 LYS A C 1
ATOM 709 O O . LYS A 1 84 ? -1.195 -4.039 11.239 1.00 96.69 84 LYS A O 1
ATOM 714 N N . LEU A 1 85 ? -1.855 -2.531 9.689 1.00 95.94 85 LEU A N 1
ATOM 715 C CA . LEU A 1 85 ? -3.294 -2.719 9.867 1.00 95.94 85 LEU A CA 1
ATOM 716 C C . LEU A 1 85 ? -3.719 -4.153 9.521 1.00 95.94 85 LEU A C 1
ATOM 718 O O . LEU A 1 85 ? -4.339 -4.818 10.346 1.00 95.94 85 LEU A O 1
ATOM 722 N N . ALA A 1 86 ? -3.292 -4.667 8.365 1.00 95.19 86 ALA A N 1
ATOM 723 C CA . ALA A 1 86 ? -3.564 -6.035 7.929 1.00 95.19 86 ALA A CA 1
ATOM 724 C C . ALA A 1 86 ? -3.086 -7.062 8.968 1.00 95.19 86 ALA A C 1
ATOM 726 O O . ALA A 1 86 ? -3.845 -7.936 9.379 1.00 95.19 86 ALA A O 1
ATOM 727 N N . ARG A 1 87 ? -1.859 -6.899 9.482 1.00 95.50 87 ARG A N 1
ATOM 728 C CA . ARG A 1 87 ? -1.308 -7.766 10.532 1.00 95.50 87 ARG A CA 1
ATOM 729 C C . ARG A 1 87 ? -2.107 -7.699 11.836 1.00 95.50 87 ARG A C 1
ATOM 731 O O . ARG A 1 87 ? -2.364 -8.745 12.423 1.00 95.50 87 ARG A O 1
ATOM 738 N N . LYS A 1 88 ? -2.517 -6.504 12.276 1.00 96.44 88 LYS A N 1
ATOM 739 C CA . LYS A 1 88 ? -3.352 -6.328 13.479 1.00 96.44 88 LYS A CA 1
ATOM 740 C C . LYS A 1 88 ? -4.698 -7.048 13.336 1.00 96.44 88 LYS A C 1
ATOM 742 O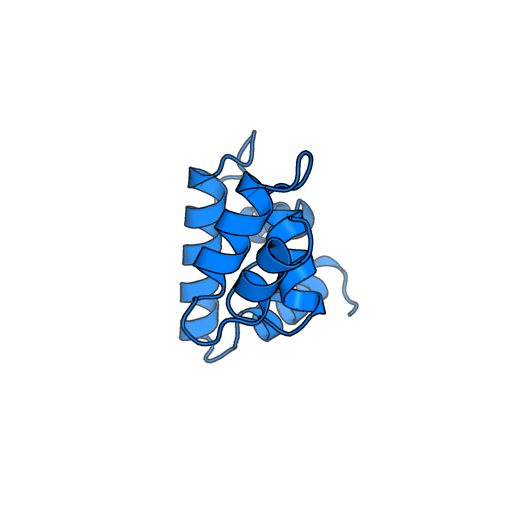 O . LYS A 1 88 ? -5.166 -7.652 14.293 1.00 96.44 88 LYS A O 1
ATOM 747 N N . LEU A 1 89 ? -5.274 -7.022 12.136 1.00 95.12 89 LEU A N 1
ATOM 748 C CA . LEU A 1 89 ? -6.547 -7.666 11.806 1.00 95.12 89 LEU A CA 1
ATOM 749 C C . LEU A 1 89 ? -6.406 -9.145 11.399 1.00 95.12 89 LEU A C 1
ATOM 751 O O . LEU A 1 89 ? -7.407 -9.787 11.100 1.00 95.12 89 LEU A O 1
ATOM 755 N N . LYS A 1 90 ? -5.182 -9.698 11.377 1.00 95.19 90 LYS A N 1
ATOM 756 C CA . LYS A 1 90 ? -4.878 -11.052 10.870 1.00 95.19 90 LYS A CA 1
ATOM 757 C C . LYS A 1 90 ? -5.386 -11.287 9.434 1.00 95.19 90 LYS A C 1
ATOM 759 O O . LYS A 1 90 ? -5.792 -12.390 9.073 1.00 95.19 90 LYS A O 1
ATOM 764 N N . LEU A 1 91 ? -5.336 -10.248 8.602 1.00 92.88 91 LEU A N 1
ATOM 765 C CA . LEU A 1 91 ? -5.706 -10.274 7.189 1.00 92.88 91 LEU A CA 1
ATOM 766 C C . LEU A 1 91 ? -4.461 -10.247 6.296 1.00 92.88 91 LEU A C 1
ATOM 768 O O . LEU A 1 91 ? -3.412 -9.723 6.669 1.00 92.88 91 LEU A O 1
ATOM 772 N N . SER A 1 92 ? -4.590 -10.770 5.076 1.00 89.94 92 SER A N 1
ATOM 773 C CA . SER A 1 92 ? -3.640 -10.439 4.012 1.00 89.94 92 SER A CA 1
ATOM 774 C C . SER A 1 92 ? -3.908 -9.022 3.501 1.00 89.94 92 SER A C 1
ATOM 776 O O . SER A 1 92 ? -5.032 -8.530 3.600 1.00 89.94 92 SER A O 1
ATOM 778 N N . LEU A 1 93 ? -2.903 -8.379 2.899 1.00 89.19 93 LEU A N 1
ATOM 779 C CA . LEU A 1 93 ? -3.078 -7.073 2.249 1.00 89.19 93 LEU A CA 1
ATOM 780 C C . LEU A 1 93 ? -4.193 -7.105 1.198 1.00 89.19 93 LEU A C 1
ATOM 782 O O . LEU A 1 93 ? -5.032 -6.218 1.183 1.00 89.19 93 LEU A O 1
ATOM 786 N N . ALA A 1 94 ? -4.251 -8.164 0.388 1.00 87.12 94 ALA A N 1
ATOM 787 C CA . ALA A 1 94 ? -5.311 -8.337 -0.602 1.00 87.12 94 ALA A CA 1
ATOM 788 C C . ALA A 1 94 ? -6.716 -8.454 0.020 1.00 87.12 94 ALA A C 1
ATOM 790 O O . ALA A 1 94 ? -7.672 -7.965 -0.564 1.00 87.12 94 ALA A O 1
ATOM 791 N N . LYS A 1 95 ? -6.863 -9.090 1.193 1.00 89.19 95 LYS A N 1
ATOM 792 C CA . LYS A 1 95 ? -8.156 -9.127 1.900 1.00 89.19 95 LYS A CA 1
ATOM 793 C C . LYS A 1 95 ? -8.499 -7.767 2.497 1.00 89.19 95 LYS A C 1
ATOM 795 O O . LYS A 1 95 ? -9.645 -7.355 2.414 1.00 89.19 95 LYS A O 1
ATOM 800 N N . LEU A 1 96 ? -7.517 -7.081 3.087 1.00 93.19 96 LEU A N 1
ATOM 801 C CA . LEU A 1 96 ? -7.708 -5.727 3.605 1.00 93.19 96 LEU A CA 1
ATOM 802 C C . LEU A 1 96 ? -8.181 -4.776 2.496 1.00 93.19 96 LEU A C 1
ATOM 804 O O . LEU A 1 96 ? -9.119 -4.030 2.725 1.00 93.19 96 LEU A O 1
ATOM 808 N N . ASP A 1 97 ? -7.576 -4.848 1.311 1.00 89.31 97 ASP A N 1
ATOM 809 C CA . ASP A 1 97 ? -7.950 -4.059 0.129 1.00 89.31 97 ASP A CA 1
ATOM 810 C C . ASP A 1 97 ? -9.443 -4.199 -0.214 1.00 89.31 97 ASP A C 1
ATOM 812 O O . ASP A 1 97 ? -10.133 -3.194 -0.341 1.00 89.31 97 ASP A O 1
ATOM 816 N N . LEU A 1 98 ? -9.967 -5.433 -0.233 1.00 88.25 98 LEU A N 1
ATOM 817 C CA . LEU A 1 98 ? -11.397 -5.698 -0.448 1.00 88.25 98 LEU A CA 1
ATOM 818 C C . LEU A 1 98 ? -12.286 -5.053 0.625 1.00 88.25 98 LEU A C 1
ATOM 820 O O . LEU A 1 98 ? -13.308 -4.459 0.300 1.00 88.25 98 LEU A O 1
ATOM 824 N N . TYR A 1 99 ? -11.900 -5.136 1.902 1.00 92.12 99 TYR A N 1
ATOM 825 C CA . TYR A 1 99 ? -12.665 -4.495 2.977 1.00 92.12 99 TYR A CA 1
ATOM 826 C C . TYR A 1 99 ? -12.638 -2.970 2.883 1.00 92.12 99 TYR A C 1
ATOM 828 O O . TYR A 1 99 ? -13.652 -2.330 3.139 1.00 92.12 99 TYR A O 1
ATOM 836 N N . LEU A 1 100 ? -11.492 -2.381 2.534 1.00 92.50 100 LEU A N 1
ATOM 837 C CA . LEU A 1 100 ? -11.382 -0.935 2.352 1.00 92.50 100 LEU A CA 1
ATOM 838 C C . LEU A 1 100 ? -12.255 -0.468 1.178 1.00 92.50 100 LEU A C 1
ATOM 840 O O . LEU A 1 100 ? -12.953 0.530 1.314 1.00 92.50 100 LEU A O 1
ATOM 844 N N . TRP A 1 101 ? -12.288 -1.225 0.079 1.00 89.62 101 TRP A N 1
ATOM 845 C CA . TRP A 1 101 ? -13.185 -0.963 -1.051 1.00 89.62 101 TRP A CA 1
ATOM 846 C C . TRP A 1 101 ? -14.665 -1.044 -0.677 1.00 89.62 101 TRP A C 1
ATOM 848 O O . TRP A 1 101 ? -15.427 -0.134 -1.008 1.00 89.62 101 TRP A O 1
ATOM 858 N N . TYR A 1 102 ? -15.051 -2.072 0.080 1.00 90.62 102 TYR A N 1
ATOM 859 C CA . TYR A 1 102 ? -16.416 -2.204 0.584 1.00 90.62 102 TYR A CA 1
ATOM 860 C C . TYR A 1 102 ? -16.813 -1.028 1.488 1.00 90.62 102 TYR A C 1
ATOM 862 O O . TYR A 1 102 ? -17.918 -0.508 1.377 1.00 90.62 102 TYR A O 1
ATOM 870 N N . LEU A 1 103 ? -15.909 -0.558 2.355 1.00 89.75 103 LEU A N 1
ATOM 871 C CA . LEU A 1 103 ? -16.163 0.615 3.203 1.00 89.75 103 LEU A CA 1
ATOM 872 C C . LEU A 1 103 ? -16.297 1.917 2.405 1.00 89.75 103 LEU A C 1
ATOM 874 O O . LEU A 1 103 ? -16.991 2.827 2.851 1.00 89.75 103 LEU A O 1
ATOM 878 N N . GLU A 1 104 ? -15.613 2.026 1.267 1.00 85.94 104 GLU A N 1
ATOM 879 C CA . GLU A 1 104 ? -15.666 3.222 0.428 1.00 85.94 104 GLU A CA 1
ATOM 880 C C . GLU A 1 104 ? -16.901 3.258 -0.477 1.00 85.94 104 GLU A C 1
ATOM 882 O O . GLU A 1 104 ? -17.484 4.324 -0.663 1.00 85.94 104 GLU A O 1
ATOM 887 N N . THR A 1 105 ? -17.294 2.117 -1.047 1.00 85.25 105 THR A N 1
ATOM 888 C CA . THR A 1 105 ? -18.312 2.065 -2.113 1.00 85.25 105 THR A CA 1
ATOM 889 C C . THR A 1 105 ? -19.618 1.388 -1.715 1.00 85.25 105 THR A C 1
ATOM 891 O O . THR A 1 105 ? -20.634 1.624 -2.359 1.00 85.25 105 THR A O 1
ATOM 894 N N . GLY A 1 106 ? -19.616 0.574 -0.658 1.00 82.88 106 GLY A N 1
ATOM 895 C CA . GLY A 1 106 ? -20.743 -0.286 -0.293 1.00 82.88 106 GLY A CA 1
ATOM 896 C C . GLY A 1 106 ? -20.851 -1.579 -1.113 1.00 82.88 106 GLY A C 1
ATOM 897 O O . GLY A 1 106 ? -21.695 -2.404 -0.781 1.00 82.88 106 GLY A O 1
ATOM 898 N N . ASP A 1 107 ? -19.984 -1.783 -2.112 1.00 71.00 107 ASP A N 1
ATOM 899 C CA . ASP A 1 107 ? -19.959 -2.949 -3.007 1.00 71.00 107 ASP A CA 1
ATOM 900 C C . ASP A 1 107 ? -18.526 -3.511 -3.168 1.00 71.00 107 ASP A C 1
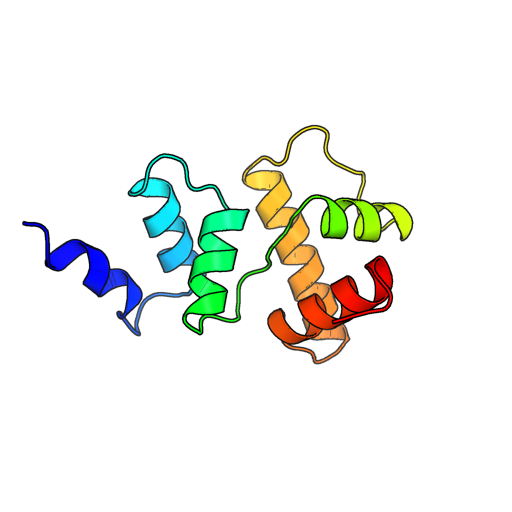ATOM 902 O O . ASP A 1 107 ? -17.552 -2.929 -2.677 1.00 71.00 107 ASP A O 1
ATOM 906 N N . ILE A 1 108 ? -18.395 -4.685 -3.806 1.00 62.75 108 ILE A N 1
ATOM 907 C CA . ILE A 1 108 ? -17.113 -5.363 -4.108 1.00 62.75 108 ILE A CA 1
ATOM 908 C C . ILE A 1 108 ? -17.006 -5.664 -5.601 1.00 62.75 108 ILE A C 1
ATOM 910 O O . ILE A 1 108 ? -17.974 -6.236 -6.150 1.00 62.75 108 ILE A O 1
#

pLDDT: mean 90.33, std 9.87, range [49.78, 97.56]

Radius of gyration: 14.66 Å; chains: 1; bounding box: 38×34×39 Å

Secondary structure (DSSP, 8-state):
--STTTHHHH-TTS-HHHHHHHHHHHSTT--HHHHHHHHHHTT--SS----HHHHHHHHHTTSSPPPSS--HHHHHHHHHHHHHHHHHTT--HHHHHHHHHHHHHS--

Sequence (108 aa):
MRKKSIEILYNKNKSDIEKREWIIKNIKGLGYKEASHFLRNIGYKNLAIIDFHILDLLSRYNLIEKPKTLSKKEYLKIENLLKKLARKLKLSLAKLDLYLWYLETGDI

Foldseek 3Di:
DPPVLCVQLVDPVDALVRQLVSCPVPPPPDDSQNSQVVNVVVPRQQWARDDPLNLVLCVVVVVDDRDPDCDPVNRVVVRVSLVVVCVVVVHTNNVSNVVSVCVRPVHD